Protein AF-A0A2E0DST6-F1 (afdb_monomer)

Sequence (84 aa):
MCTIHDCATGETTERELTEEEYAQRDANIALAEEQAAVMAQEQADAAAGRQKLFDLGLSEAEVNALVGPPPPEGAPDVEAPDPA

Mean predicted aligned error: 10.43 Å

Secondary structure (DSSP, 8-state):
-EEEE-TTT--EEEEPPPHHHHHHHHHHHHHHHHHHHHHHHHHHHHHHHHHHHHHTT--HHHHHHHH-SPPPTT--S-------

Foldseek 3Di:
DDWDQDPVVRDIDDDDDDPVRVVVVVVVVVVVVVVVVVVVVVLVVLVVVLVVVVVVVDDPVRSCVVPNHRDPDPPPPPPDPDPD

Structure (mmCIF, N/CA/C/O backbone):
data_AF-A0A2E0DST6-F1
#
_entry.id   AF-A0A2E0DST6-F1
#
loop_
_atom_site.group_PDB
_atom_site.id
_atom_site.type_symbol
_atom_site.label_atom_id
_atom_site.label_alt_id
_atom_site.label_comp_id
_atom_site.label_asym_id
_atom_site.label_entity_id
_atom_site.label_seq_id
_atom_site.pdbx_PDB_ins_code
_atom_site.Cartn_x
_atom_site.Cartn_y
_atom_site.Cartn_z
_atom_site.occupancy
_atom_site.B_iso_or_equiv
_atom_site.auth_seq_id
_atom_site.auth_comp_id
_atom_site.auth_asym_id
_atom_site.auth_atom_id
_atom_site.pdbx_PDB_model_num
ATOM 1 N N . MET A 1 1 ? -18.318 -4.534 18.276 1.00 79.19 1 MET A N 1
ATOM 2 C CA . MET A 1 1 ? -17.865 -5.515 19.284 1.00 79.19 1 MET A CA 1
ATOM 3 C C . MET A 1 1 ? -16.346 -5.498 19.309 1.00 79.19 1 MET A C 1
ATOM 5 O O . MET A 1 1 ? -15.757 -5.578 18.234 1.00 79.19 1 MET A O 1
ATOM 9 N N . CYS A 1 2 ? -15.729 -5.343 20.477 1.00 82.88 2 CYS A N 1
ATOM 10 C CA . CYS A 1 2 ? -14.304 -5.594 20.676 1.00 82.88 2 CYS A CA 1
ATOM 11 C C . CYS A 1 2 ? -14.119 -6.702 21.710 1.00 82.88 2 CYS A C 1
ATOM 13 O O . CYS A 1 2 ? -14.995 -6.948 22.545 1.00 82.88 2 CYS A O 1
ATOM 15 N N . THR A 1 3 ? -12.977 -7.366 21.617 1.00 91.31 3 THR A N 1
ATOM 16 C CA . THR A 1 3 ? -12.602 -8.476 22.480 1.00 91.31 3 THR A CA 1
ATOM 17 C C . THR A 1 3 ? -11.401 -8.024 23.291 1.00 91.31 3 THR A C 1
ATOM 19 O O . THR A 1 3 ? -10.363 -7.689 22.726 1.00 91.31 3 THR A O 1
ATOM 22 N N . ILE A 1 4 ? -11.556 -7.976 24.609 1.00 88.56 4 ILE A N 1
ATOM 23 C CA . ILE A 1 4 ? -10.513 -7.565 25.544 1.00 88.56 4 ILE A CA 1
ATOM 24 C C . ILE A 1 4 ? -10.008 -8.828 26.223 1.00 88.56 4 ILE A C 1
ATOM 26 O O . ILE A 1 4 ? -10.771 -9.513 26.910 1.00 88.56 4 ILE A O 1
ATOM 30 N N . HIS A 1 5 ? -8.730 -9.134 26.022 1.00 92.56 5 HIS A N 1
ATOM 31 C CA . HIS A 1 5 ? -8.074 -10.252 26.682 1.00 92.56 5 HIS A CA 1
ATOM 32 C C . HIS A 1 5 ? -7.239 -9.740 27.856 1.00 92.56 5 HIS A C 1
ATOM 34 O O . HIS A 1 5 ? -6.287 -8.983 27.671 1.00 92.56 5 HIS A O 1
ATOM 40 N N . ASP A 1 6 ? -7.599 -10.154 29.068 1.00 89.69 6 ASP A N 1
ATOM 41 C CA . ASP A 1 6 ? -6.808 -9.888 30.263 1.00 89.69 6 ASP A CA 1
ATOM 42 C C . ASP A 1 6 ? -5.688 -10.934 30.372 1.00 89.69 6 ASP A C 1
ATOM 44 O O . ASP A 1 6 ? -5.927 -12.113 30.643 1.00 89.69 6 ASP A O 1
ATOM 48 N N . CYS A 1 7 ? -4.446 -10.505 30.148 1.00 91.56 7 CYS A N 1
ATOM 49 C CA . CYS A 1 7 ? -3.272 -11.378 30.194 1.00 91.56 7 CYS A CA 1
ATOM 50 C C . CYS A 1 7 ? -2.932 -11.887 31.607 1.00 91.56 7 CYS A C 1
ATOM 52 O O . CYS A 1 7 ? -2.166 -12.842 31.736 1.00 91.56 7 CYS A O 1
ATOM 54 N N . ALA A 1 8 ? -3.447 -11.255 32.666 1.00 89.75 8 ALA A N 1
ATOM 55 C CA . ALA A 1 8 ? -3.187 -11.646 34.049 1.00 89.75 8 ALA A CA 1
ATOM 56 C C . ALA A 1 8 ? -4.188 -12.696 34.548 1.00 89.75 8 ALA A C 1
ATOM 58 O O . ALA A 1 8 ? -3.799 -13.608 35.280 1.00 89.75 8 ALA A O 1
ATOM 59 N N . THR A 1 9 ? -5.459 -12.591 34.155 1.00 90.62 9 THR A N 1
ATOM 60 C CA . THR A 1 9 ? -6.508 -13.550 34.550 1.00 90.62 9 THR A CA 1
ATOM 61 C C . THR A 1 9 ? -6.763 -14.628 33.499 1.00 90.62 9 THR A C 1
ATOM 63 O O . THR A 1 9 ? -7.324 -15.676 33.816 1.00 90.62 9 THR A O 1
ATOM 66 N N . GLY A 1 10 ? -6.329 -14.405 32.256 1.00 91.94 10 GLY A N 1
ATOM 67 C CA . GLY A 1 10 ? -6.616 -15.279 31.122 1.00 91.94 10 GLY A CA 1
ATOM 68 C C . GLY A 1 10 ? -8.052 -15.148 30.607 1.00 91.94 10 GLY A C 1
ATOM 69 O O . GLY A 1 10 ? -8.448 -15.884 29.704 1.00 91.94 10 GLY A O 1
ATOM 70 N N . GLU A 1 11 ? -8.845 -14.233 31.164 1.00 91.62 11 GLU A N 1
ATOM 71 C CA . GLU A 1 11 ? -10.230 -14.039 30.763 1.00 91.62 11 GLU A CA 1
ATOM 72 C C . GLU A 1 11 ? -10.312 -13.219 29.475 1.00 91.62 11 GLU A C 1
ATOM 74 O O . GLU A 1 11 ? -9.490 -12.344 29.188 1.00 91.62 11 GLU A O 1
ATOM 79 N N . THR A 1 12 ? -11.324 -13.532 28.674 1.00 92.56 12 THR A N 1
ATOM 80 C CA . THR A 1 12 ? -11.669 -12.778 27.474 1.00 92.56 12 THR A CA 1
ATOM 81 C C . THR A 1 12 ? -13.066 -12.223 27.660 1.00 92.56 12 THR A C 1
ATOM 83 O O . THR A 1 1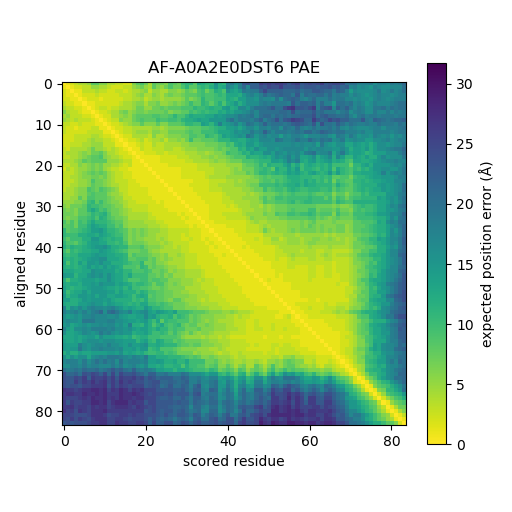2 ? -14.004 -12.970 27.936 1.00 92.56 12 THR A O 1
ATOM 86 N N . THR A 1 13 ? -13.203 -10.910 27.521 1.00 90.81 13 THR A N 1
ATOM 87 C CA . THR A 1 13 ? -14.488 -10.222 27.626 1.00 90.81 13 THR A CA 1
ATOM 88 C C . THR A 1 13 ?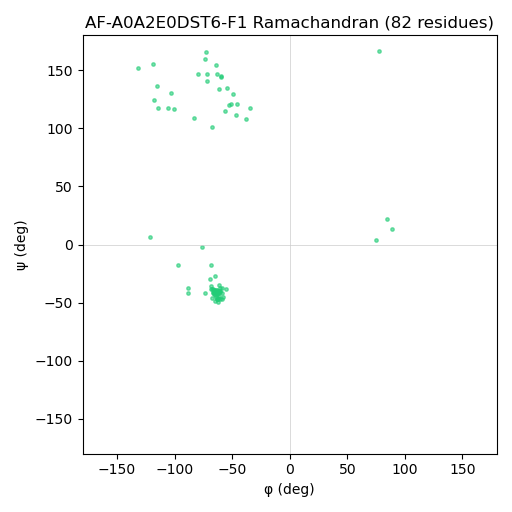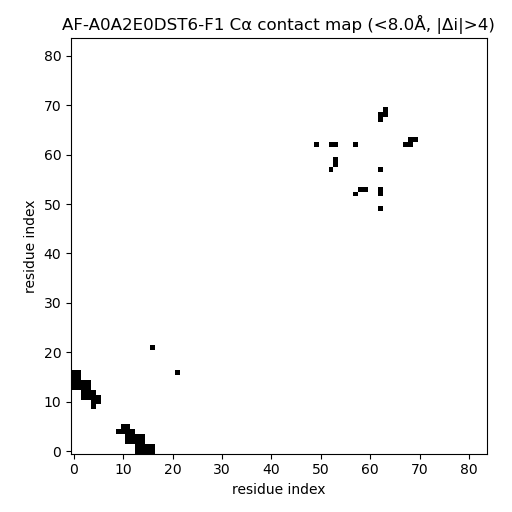 -14.839 -9.597 26.290 1.00 90.81 13 THR A C 1
ATOM 90 O O . THR A 1 13 ? -13.988 -9.016 25.617 1.00 90.81 13 THR A O 1
ATOM 93 N N . GLU A 1 14 ? -16.098 -9.735 25.891 1.00 90.12 14 GLU A N 1
ATOM 94 C CA . GLU A 1 14 ? -16.622 -9.043 24.722 1.00 90.12 14 GLU A CA 1
ATOM 95 C C . GLU A 1 14 ? -17.467 -7.862 25.183 1.00 90.12 14 GLU A C 1
ATOM 97 O O . GLU A 1 14 ? -18.353 -8.001 26.031 1.00 90.12 14 GLU A O 1
ATOM 102 N N . ARG A 1 15 ? -17.194 -6.691 24.611 1.00 90.12 15 ARG A N 1
ATOM 103 C CA . ARG A 1 15 ? -17.954 -5.469 24.868 1.00 90.12 15 ARG A CA 1
ATOM 104 C C . ARG A 1 15 ? -18.311 -4.803 23.551 1.00 90.12 15 ARG A C 1
ATOM 106 O O . ARG A 1 15 ? -17.597 -4.901 22.549 1.00 90.12 15 ARG A O 1
ATOM 113 N N . GLU A 1 16 ? -19.418 -4.079 23.551 1.00 90.88 16 GLU A N 1
ATOM 114 C CA . GLU A 1 16 ? -19.668 -3.099 22.505 1.00 90.88 16 GLU A CA 1
ATOM 115 C C . GLU A 1 16 ? -18.598 -1.997 22.543 1.00 90.88 16 GLU A C 1
ATOM 117 O O . GLU A 1 16 ? -18.045 -1.668 23.598 1.00 90.88 16 GLU A O 1
ATOM 122 N N . LEU A 1 17 ? -18.266 -1.479 21.361 1.00 89.12 17 LEU A N 1
ATOM 123 C CA . LEU A 1 17 ? -17.395 -0.313 21.259 1.00 89.12 17 LEU A CA 1
ATOM 124 C C . LEU A 1 17 ? -18.185 0.912 21.734 1.00 89.12 17 LEU A C 1
ATOM 126 O O . LEU A 1 17 ? -19.402 0.971 21.538 1.00 89.12 17 LEU A O 1
ATOM 130 N N . THR A 1 18 ? -17.509 1.874 22.351 1.00 91.06 18 THR A N 1
ATOM 131 C CA . THR A 1 18 ? -18.117 3.179 22.632 1.00 91.06 18 THR A CA 1
ATOM 132 C C . THR A 1 18 ? -18.250 3.990 21.343 1.00 91.06 18 THR A C 1
ATOM 134 O O . THR A 1 18 ? -17.651 3.658 20.317 1.00 91.06 18 THR A O 1
ATOM 137 N N . GLU A 1 19 ? -19.042 5.063 21.373 1.00 91.94 19 GLU A N 1
ATOM 138 C CA . GLU A 1 19 ? -19.232 5.938 20.208 1.00 91.94 19 GLU A CA 1
ATOM 139 C C . GLU A 1 19 ? -17.904 6.542 19.722 1.00 91.94 19 GLU A C 1
ATOM 141 O O . GLU A 1 19 ? -17.661 6.615 18.519 1.00 91.94 19 GLU A O 1
ATOM 146 N N . GLU A 1 20 ? -17.004 6.902 20.641 1.00 89.81 20 GLU A N 1
ATOM 147 C CA . GLU A 1 20 ? -15.674 7.420 20.313 1.00 89.81 20 GLU A CA 1
ATOM 148 C C . GLU A 1 20 ? -14.790 6.355 19.653 1.00 89.81 20 GLU A C 1
ATOM 150 O O . GLU A 1 20 ? -14.079 6.644 18.690 1.00 89.81 20 GLU A O 1
ATOM 155 N N . GLU A 1 21 ? -14.848 5.112 20.137 1.00 89.81 21 GLU A N 1
ATOM 156 C CA . GLU A 1 21 ? -14.090 4.000 19.560 1.00 89.81 21 GLU A CA 1
ATOM 157 C C . GLU A 1 21 ? -14.611 3.631 18.160 1.00 89.81 21 GLU A C 1
ATOM 159 O O . GLU A 1 21 ? -13.817 3.313 17.272 1.00 89.81 21 GLU A O 1
ATOM 164 N N . TYR A 1 22 ? -15.928 3.716 17.928 1.00 92.38 22 TYR A N 1
ATOM 165 C CA . TYR A 1 22 ? -16.500 3.592 16.585 1.00 92.38 22 TYR A CA 1
ATOM 166 C C . TYR A 1 22 ? -16.020 4.717 15.665 1.00 92.38 22 TYR A C 1
ATOM 168 O O . TYR A 1 22 ? -15.545 4.434 14.568 1.00 92.38 22 TYR A O 1
ATOM 176 N N . ALA A 1 23 ? -16.052 5.971 16.121 1.00 91.12 23 ALA A N 1
ATOM 177 C CA . ALA A 1 23 ? -15.589 7.105 15.324 1.00 91.12 23 ALA A CA 1
ATOM 178 C C . ALA A 1 23 ? -14.103 6.981 14.938 1.00 91.12 23 ALA A C 1
ATOM 180 O O . ALA A 1 23 ? -13.734 7.248 13.794 1.00 91.12 23 ALA A O 1
ATOM 181 N N . GLN A 1 24 ? -13.250 6.531 15.865 1.00 89.44 24 GLN A N 1
ATOM 182 C CA . GLN A 1 24 ? -11.835 6.296 15.577 1.00 89.44 24 GLN A CA 1
ATOM 183 C C . GLN A 1 24 ? -11.637 5.139 14.593 1.00 89.44 24 GLN A C 1
ATOM 185 O O . GLN A 1 24 ? -10.810 5.235 13.685 1.00 89.44 24 GLN A O 1
ATOM 190 N N . ARG A 1 25 ? -12.392 4.046 14.753 1.00 88.00 25 ARG A N 1
ATOM 191 C CA . ARG A 1 25 ? -12.358 2.916 13.821 1.00 88.00 25 ARG A CA 1
ATOM 192 C C . ARG A 1 25 ? -12.729 3.365 12.411 1.00 88.00 25 ARG A C 1
ATOM 194 O O . ARG A 1 25 ? -12.015 3.029 11.472 1.00 88.00 25 ARG A O 1
ATOM 201 N N . ASP A 1 26 ? -13.800 4.132 12.272 1.00 91.19 26 ASP A N 1
ATOM 202 C CA . ASP A 1 26 ? -14.276 4.601 10.973 1.00 91.19 26 ASP A CA 1
ATOM 203 C C . ASP A 1 26 ? -13.273 5.569 10.327 1.00 91.19 26 ASP A C 1
ATOM 205 O O . ASP A 1 26 ? -12.987 5.457 9.134 1.00 91.19 26 ASP A O 1
ATOM 209 N N . ALA A 1 27 ? -12.654 6.456 11.115 1.00 90.81 27 ALA A N 1
ATOM 210 C CA . ALA A 1 27 ? -11.582 7.332 10.641 1.00 90.81 27 ALA A CA 1
ATOM 211 C C . ALA A 1 27 ? -10.351 6.543 10.159 1.00 90.81 27 ALA A C 1
ATOM 213 O O . ALA A 1 27 ? -9.783 6.856 9.113 1.00 90.81 27 ALA A O 1
ATOM 214 N N . ASN A 1 28 ? -9.963 5.495 10.891 1.00 88.62 28 ASN A N 1
ATOM 215 C CA . ASN A 1 28 ? -8.850 4.628 10.504 1.00 88.62 28 ASN A CA 1
ATOM 216 C C . ASN A 1 28 ? -9.158 3.847 9.221 1.00 88.62 28 ASN A C 1
ATOM 218 O O . ASN A 1 28 ? -8.275 3.702 8.380 1.00 88.62 28 ASN A O 1
ATOM 222 N N . ILE A 1 29 ? -10.396 3.370 9.050 1.00 90.19 29 ILE A N 1
ATOM 223 C CA . ILE A 1 29 ? -10.829 2.688 7.823 1.00 90.19 29 ILE A CA 1
ATOM 224 C C . ILE A 1 29 ? -10.742 3.643 6.632 1.00 90.19 29 ILE A C 1
ATOM 226 O O . ILE A 1 29 ? -10.121 3.300 5.631 1.00 90.19 29 ILE A O 1
ATOM 230 N N . ALA A 1 30 ? -11.288 4.855 6.757 1.00 87.94 30 ALA A N 1
ATOM 231 C CA . ALA A 1 30 ? -11.243 5.847 5.683 1.00 87.94 30 ALA A CA 1
ATOM 232 C C . ALA A 1 30 ? -9.799 6.200 5.281 1.00 87.94 30 ALA A C 1
ATOM 234 O O . ALA A 1 30 ? -9.479 6.285 4.097 1.00 87.94 30 ALA A O 1
ATOM 235 N N . LEU A 1 31 ? -8.908 6.346 6.266 1.00 87.75 31 LEU A N 1
ATOM 236 C CA . LEU A 1 31 ? -7.491 6.602 6.025 1.00 87.75 31 LEU A CA 1
ATOM 237 C C . LEU A 1 31 ? -6.794 5.415 5.336 1.00 87.75 31 LEU A C 1
ATOM 239 O O . LEU A 1 31 ? -5.972 5.618 4.443 1.00 87.75 31 LEU A O 1
ATOM 243 N N . ALA A 1 32 ? -7.114 4.183 5.737 1.00 82.31 32 ALA A N 1
ATOM 244 C CA . ALA A 1 32 ? -6.551 2.982 5.128 1.00 82.31 32 ALA A CA 1
ATOM 245 C C . ALA A 1 32 ? -7.003 2.818 3.669 1.00 82.31 32 ALA A C 1
ATOM 247 O O . ALA A 1 32 ? -6.195 2.456 2.817 1.00 82.31 32 ALA A O 1
ATOM 248 N N . GLU A 1 33 ? -8.264 3.127 3.361 1.00 83.56 33 GLU A N 1
ATOM 249 C CA . GLU A 1 33 ? -8.787 3.103 1.991 1.00 83.56 33 GLU A CA 1
ATOM 250 C C . GLU A 1 33 ? -8.093 4.135 1.090 1.00 83.56 33 GLU A C 1
ATOM 252 O O . GLU A 1 33 ? -7.725 3.816 -0.044 1.00 83.56 33 GLU A O 1
ATOM 257 N N . GLU A 1 34 ? -7.853 5.351 1.594 1.00 81.88 34 GLU A N 1
ATOM 258 C CA . GLU A 1 34 ? -7.110 6.385 0.864 1.00 81.88 34 GLU A CA 1
ATOM 259 C C . GLU A 1 34 ? -5.667 5.943 0.583 1.00 81.88 34 GLU A C 1
ATOM 261 O O . GLU A 1 34 ? -5.195 6.023 -0.554 1.00 81.88 34 GLU A O 1
ATOM 266 N N . GLN A 1 35 ? -4.977 5.411 1.595 1.00 83.25 35 GLN A N 1
ATOM 267 C CA . GLN A 1 35 ? -3.598 4.944 1.443 1.00 83.25 35 GLN A CA 1
ATOM 268 C C . GLN A 1 35 ? -3.493 3.735 0.512 1.00 83.25 35 GLN A C 1
ATOM 270 O O . GLN A 1 35 ? -2.573 3.680 -0.300 1.00 83.25 35 GLN A O 1
ATOM 275 N N . ALA A 1 36 ? -4.443 2.799 0.564 1.00 79.69 36 ALA A N 1
ATOM 276 C CA . ALA A 1 36 ? -4.453 1.635 -0.317 1.00 79.69 36 ALA A CA 1
ATOM 277 C C . ALA A 1 36 ? -4.530 2.035 -1.799 1.00 79.69 36 ALA A C 1
ATOM 279 O O . ALA A 1 36 ? -3.831 1.458 -2.633 1.00 79.69 36 ALA A O 1
ATOM 280 N N . ALA A 1 37 ? -5.330 3.052 -2.136 1.00 79.12 37 ALA A N 1
ATOM 281 C CA . ALA A 1 37 ? -5.420 3.555 -3.505 1.00 79.12 37 ALA A CA 1
ATOM 282 C C . ALA A 1 37 ? -4.105 4.201 -3.975 1.00 79.12 37 ALA A C 1
ATOM 284 O O . ALA A 1 37 ? -3.661 3.942 -5.096 1.00 79.12 37 ALA A O 1
ATOM 285 N N . VAL A 1 38 ? -3.464 5.000 -3.115 1.00 83.81 38 VAL A N 1
ATOM 286 C CA . VAL A 1 38 ? -2.172 5.636 -3.417 1.00 83.81 38 VAL A CA 1
ATOM 287 C C . VAL A 1 38 ? -1.081 4.582 -3.591 1.00 83.81 38 VAL A C 1
ATOM 289 O O . VAL A 1 38 ? -0.397 4.585 -4.610 1.00 83.81 38 VAL A O 1
ATOM 292 N N . MET A 1 39 ? -0.972 3.625 -2.669 1.00 80.94 39 MET A N 1
ATOM 293 C CA . MET A 1 39 ? 0.028 2.557 -2.749 1.00 80.94 39 MET A CA 1
ATOM 294 C C . MET A 1 39 ? -0.165 1.684 -3.993 1.00 80.94 39 MET A C 1
ATOM 296 O O . MET A 1 39 ? 0.809 1.352 -4.669 1.00 80.94 39 MET A O 1
ATOM 300 N N . ALA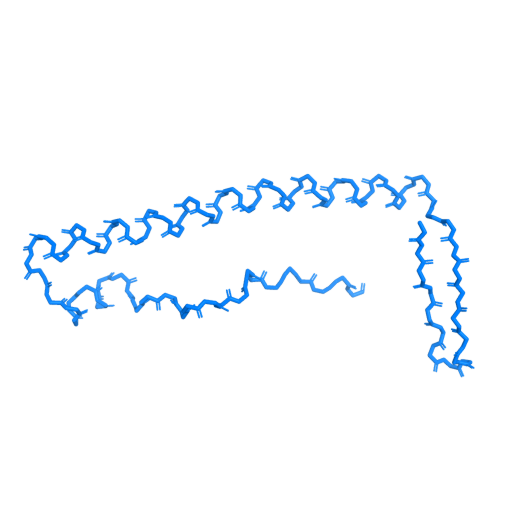 A 1 40 ? -1.409 1.342 -4.344 1.00 80.38 40 ALA A N 1
ATOM 301 C CA . ALA A 1 40 ? -1.696 0.587 -5.561 1.00 80.38 40 ALA A CA 1
ATOM 302 C C . ALA A 1 40 ? -1.272 1.355 -6.823 1.00 80.38 40 ALA A C 1
ATOM 304 O O . ALA A 1 40 ? -0.715 0.764 -7.752 1.00 80.38 40 ALA A O 1
ATOM 305 N N . GLN A 1 41 ? -1.495 2.672 -6.851 1.00 81.88 41 GLN A N 1
ATOM 306 C CA . GLN A 1 41 ? -1.048 3.518 -7.952 1.00 81.88 41 GLN A CA 1
ATOM 307 C C . GLN A 1 41 ? 0.482 3.610 -8.012 1.00 81.88 41 GLN A C 1
ATOM 309 O O . GLN A 1 41 ? 1.054 3.424 -9.083 1.00 81.88 41 GLN A O 1
ATOM 314 N N . GLU A 1 42 ? 1.157 3.832 -6.885 1.00 85.31 42 GLU A N 1
ATOM 315 C CA . GLU A 1 42 ? 2.620 3.917 -6.823 1.00 85.31 42 GLU A CA 1
ATOM 316 C C . GLU A 1 42 ? 3.292 2.612 -7.269 1.00 85.31 42 GLU A C 1
ATOM 318 O O . GLU A 1 42 ? 4.274 2.643 -8.012 1.00 85.31 42 GLU A O 1
ATOM 323 N N . GLN A 1 43 ? 2.739 1.456 -6.888 1.00 83.19 43 GLN A N 1
ATOM 324 C CA . GLN A 1 43 ? 3.223 0.155 -7.354 1.00 83.19 43 GLN A CA 1
ATOM 325 C C . GLN A 1 43 ? 3.025 -0.019 -8.865 1.00 83.19 43 GLN A C 1
ATOM 327 O O . GLN A 1 43 ? 3.942 -0.468 -9.562 1.00 83.19 43 GLN A O 1
ATOM 332 N N . ALA A 1 44 ? 1.857 0.366 -9.389 1.00 84.69 44 ALA A N 1
ATOM 333 C CA . ALA A 1 44 ? 1.580 0.316 -10.821 1.00 84.69 44 ALA A CA 1
ATOM 334 C C . ALA A 1 44 ? 2.516 1.245 -11.615 1.00 84.69 44 ALA A C 1
ATOM 336 O O . ALA A 1 44 ? 3.066 0.838 -12.642 1.00 84.69 44 ALA A O 1
ATOM 337 N N . ASP A 1 45 ? 2.756 2.459 -11.118 1.00 87.44 45 ASP A N 1
ATOM 338 C CA . ASP A 1 45 ? 3.646 3.441 -11.736 1.00 87.44 45 ASP A CA 1
ATOM 339 C C . ASP A 1 45 ? 5.116 3.001 -11.667 1.00 87.44 45 ASP A C 1
ATOM 341 O O . ASP A 1 45 ? 5.847 3.146 -12.652 1.00 87.44 45 ASP A O 1
ATOM 345 N N . ALA A 1 46 ? 5.551 2.389 -10.562 1.00 87.44 46 ALA A N 1
ATOM 346 C CA . ALA A 1 46 ? 6.890 1.818 -10.431 1.00 87.44 46 ALA A CA 1
ATOM 347 C C . ALA A 1 46 ? 7.114 0.661 -11.418 1.00 87.44 46 ALA A C 1
ATOM 349 O O . ALA A 1 46 ? 8.138 0.619 -12.109 1.00 87.44 46 ALA A O 1
ATOM 350 N N . ALA A 1 47 ? 6.143 -0.250 -11.543 1.00 88.31 47 ALA A N 1
ATOM 351 C CA . ALA A 1 47 ? 6.199 -1.346 -12.506 1.00 88.31 47 ALA A CA 1
ATOM 352 C C . ALA A 1 47 ? 6.212 -0.825 -13.954 1.00 88.31 47 ALA A C 1
ATOM 354 O O . ALA A 1 47 ? 7.064 -1.220 -14.755 1.00 88.31 47 ALA A O 1
ATOM 355 N N . ALA A 1 48 ? 5.327 0.122 -14.283 1.00 90.88 48 ALA A N 1
ATOM 356 C CA . ALA A 1 48 ? 5.261 0.734 -15.606 1.00 90.88 48 ALA A CA 1
ATOM 357 C C . ALA A 1 48 ? 6.531 1.533 -15.947 1.00 90.88 48 ALA A C 1
ATOM 359 O O . ALA A 1 48 ? 7.004 1.498 -17.085 1.00 90.88 48 ALA A O 1
ATOM 360 N N . GLY A 1 49 ? 7.108 2.245 -14.977 1.00 91.75 49 GLY A N 1
ATOM 361 C CA . GLY A 1 49 ? 8.364 2.975 -15.127 1.00 91.75 49 GLY A CA 1
ATOM 362 C C . GLY A 1 49 ? 9.530 2.043 -15.439 1.00 91.75 49 GLY A C 1
ATOM 363 O O . GLY A 1 49 ? 10.275 2.285 -16.388 1.00 91.75 49 GLY A O 1
ATOM 364 N N . ARG A 1 50 ? 9.641 0.928 -14.709 1.00 92.88 50 ARG A N 1
ATOM 365 C CA . ARG A 1 50 ? 10.645 -0.113 -14.975 1.00 92.88 50 ARG A CA 1
ATOM 366 C C . ARG A 1 50 ? 10.475 -0.737 -16.355 1.00 92.88 50 ARG A C 1
ATOM 368 O O . ARG A 1 50 ? 11.463 -0.859 -17.073 1.00 92.88 50 ARG A O 1
ATOM 375 N N . GLN A 1 51 ? 9.243 -1.054 -16.756 1.00 92.62 51 GLN A N 1
ATOM 376 C CA . GLN A 1 51 ? 8.966 -1.578 -18.095 1.00 92.62 51 GLN A CA 1
ATOM 377 C C . GLN A 1 51 ? 9.435 -0.614 -19.190 1.00 92.62 51 GLN A C 1
ATOM 379 O O . GLN A 1 51 ? 10.130 -1.031 -20.108 1.00 92.62 51 GLN A O 1
ATOM 384 N N . LYS A 1 52 ? 9.160 0.689 -19.050 1.00 94.75 52 LYS A N 1
ATOM 385 C CA . LYS A 1 52 ? 9.651 1.702 -19.999 1.00 94.75 52 LYS A CA 1
ATOM 386 C C . LYS A 1 52 ? 11.178 1.743 -20.074 1.00 94.75 52 LYS A C 1
ATOM 388 O O . LYS A 1 52 ? 11.720 1.956 -21.152 1.00 94.75 52 LYS A O 1
ATOM 393 N N . LEU A 1 53 ? 11.883 1.553 -18.957 1.00 93.81 53 LEU A N 1
ATOM 394 C CA . LEU A 1 53 ? 13.349 1.499 -18.960 1.00 93.81 53 LEU A CA 1
ATOM 395 C C . LEU A 1 53 ? 13.868 0.254 -19.695 1.00 93.81 53 LEU A C 1
ATOM 397 O O . LEU A 1 53 ? 14.831 0.358 -20.454 1.00 93.81 53 LEU A O 1
ATOM 401 N N . PHE A 1 54 ? 13.201 -0.891 -19.540 1.00 94.56 54 PHE A N 1
ATOM 402 C CA . PHE A 1 54 ? 13.495 -2.083 -20.339 1.00 94.56 54 PHE A CA 1
ATOM 403 C C . PHE A 1 54 ? 13.218 -1.864 -21.829 1.00 94.56 54 PHE A C 1
ATOM 405 O O . PHE A 1 54 ? 14.038 -2.244 -22.663 1.00 94.56 54 PHE A O 1
ATOM 412 N N . ASP A 1 55 ? 12.120 -1.189 -22.173 1.00 95.25 55 ASP A N 1
ATOM 413 C CA . ASP A 1 55 ? 11.768 -0.867 -23.562 1.00 95.25 55 ASP A CA 1
ATOM 414 C C . A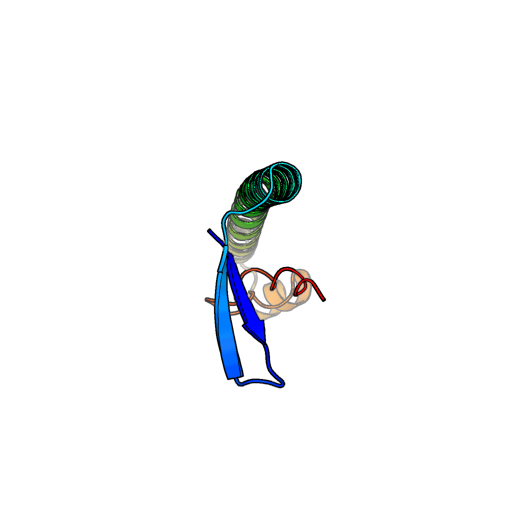SP A 1 55 ? 12.785 0.095 -24.213 1.00 95.25 55 ASP A C 1
ATOM 416 O O . ASP A 1 55 ? 12.993 0.064 -25.426 1.00 95.25 55 ASP A O 1
ATOM 420 N N . LEU A 1 56 ? 13.465 0.924 -23.410 1.00 95.19 56 LEU A N 1
ATOM 421 C CA . LEU A 1 56 ? 14.596 1.760 -23.837 1.00 95.19 56 LEU A CA 1
ATOM 422 C C . LEU A 1 56 ? 15.909 0.973 -24.006 1.00 95.19 56 LEU A C 1
ATOM 424 O O . LEU A 1 56 ? 16.915 1.545 -24.428 1.00 95.19 56 LEU A O 1
ATOM 428 N N . GLY A 1 57 ? 15.903 -0.328 -23.711 1.00 95.81 57 GLY A N 1
ATOM 429 C CA . GLY A 1 57 ? 17.032 -1.233 -23.902 1.00 95.81 57 GLY A CA 1
ATOM 430 C C . GLY A 1 57 ? 17.995 -1.312 -22.721 1.00 95.81 57 GLY A C 1
ATOM 431 O O . GLY A 1 57 ? 19.089 -1.851 -22.890 1.00 95.81 57 GLY A O 1
ATOM 432 N N . LEU A 1 58 ? 17.626 -0.792 -21.544 1.00 96.44 58 LEU A N 1
ATOM 433 C CA . LEU A 1 58 ? 18.444 -0.954 -20.343 1.00 96.44 58 LEU A CA 1
ATOM 434 C C . LEU A 1 58 ? 18.359 -2.396 -19.843 1.00 96.44 58 LEU A C 1
ATOM 436 O O . LEU A 1 58 ? 17.296 -3.017 -19.833 1.00 96.44 58 LEU A O 1
ATOM 440 N N . SER A 1 59 ? 19.488 -2.917 -19.378 1.00 94.75 59 SER A N 1
ATOM 441 C CA . SER A 1 59 ? 19.531 -4.200 -18.688 1.00 94.75 59 SER A CA 1
ATOM 442 C C . SER A 1 59 ? 18.945 -4.097 -17.278 1.00 94.75 59 SER A C 1
ATOM 444 O O . SER A 1 59 ? 18.900 -3.031 -16.665 1.00 94.75 59 SER A O 1
ATOM 446 N N . GLU A 1 60 ? 18.550 -5.235 -16.712 1.00 91.38 60 GLU A N 1
ATOM 447 C CA . GLU A 1 60 ? 18.047 -5.316 -15.336 1.00 91.38 60 GLU A CA 1
ATOM 448 C C . GLU A 1 60 ? 19.033 -4.751 -14.309 1.00 91.38 60 GLU A C 1
ATOM 450 O O . GLU A 1 60 ? 18.623 -4.050 -13.387 1.00 91.38 60 GLU A O 1
ATOM 455 N N . ALA A 1 61 ? 20.336 -4.973 -14.500 1.00 94.06 61 ALA A N 1
ATOM 456 C CA . ALA A 1 61 ? 21.365 -4.418 -13.626 1.00 94.06 61 ALA A CA 1
ATOM 457 C C . ALA A 1 61 ? 21.394 -2.880 -13.662 1.00 94.06 61 ALA A C 1
ATOM 459 O O . ALA A 1 61 ? 21.550 -2.246 -12.620 1.00 94.06 61 ALA A O 1
ATOM 460 N N . GLU A 1 62 ? 21.205 -2.276 -14.837 1.00 92.44 62 GLU A N 1
ATOM 461 C CA . GLU A 1 62 ? 2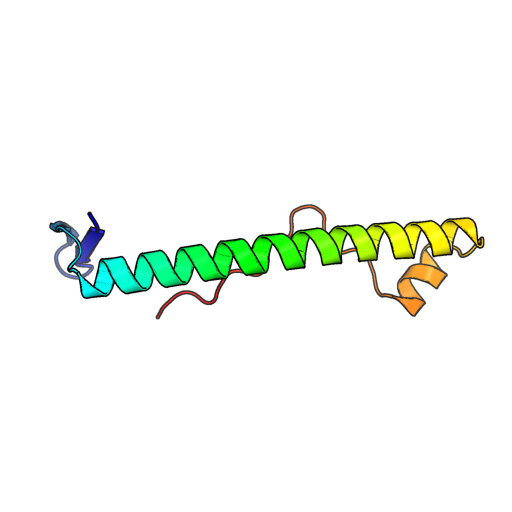1.180 -0.819 -15.007 1.00 92.44 62 GLU A CA 1
ATOM 462 C C . GLU A 1 62 ? 19.892 -0.208 -14.453 1.00 92.44 62 GLU A C 1
ATOM 464 O O . GLU A 1 62 ? 19.941 0.803 -13.756 1.00 92.44 62 GLU A O 1
ATOM 469 N N . VAL A 1 63 ? 18.743 -0.851 -14.683 1.00 93.50 63 VAL A N 1
ATOM 470 C CA . VAL A 1 63 ? 17.469 -0.435 -14.081 1.00 93.50 63 VAL A CA 1
ATOM 471 C C . VAL A 1 63 ? 17.556 -0.507 -12.555 1.00 93.50 63 VAL A C 1
ATOM 473 O O . VAL A 1 63 ? 17.234 0.466 -11.876 1.00 93.50 63 VAL A O 1
ATOM 476 N N . ASN A 1 64 ? 18.069 -1.609 -12.001 1.00 93.25 64 ASN A N 1
ATOM 477 C CA . ASN A 1 64 ? 18.254 -1.770 -10.557 1.00 93.25 64 ASN A CA 1
ATOM 478 C C . ASN A 1 64 ? 19.221 -0.728 -9.974 1.00 93.25 64 ASN A C 1
ATOM 480 O O . ASN A 1 64 ? 19.014 -0.269 -8.854 1.00 93.25 64 ASN A O 1
ATOM 484 N N . ALA A 1 65 ? 20.257 -0.333 -10.718 1.00 93.31 65 ALA A N 1
ATOM 485 C CA . ALA A 1 65 ? 21.185 0.712 -10.290 1.00 93.31 65 ALA A CA 1
ATOM 486 C C . ALA A 1 65 ? 20.543 2.111 -10.265 1.00 93.31 65 ALA A C 1
ATOM 488 O O . ALA A 1 65 ? 20.948 2.946 -9.458 1.00 93.31 65 ALA A O 1
ATOM 489 N N . LEU A 1 66 ? 19.555 2.372 -11.127 1.00 91.00 66 LEU A N 1
ATOM 490 C CA . LEU A 1 66 ? 18.889 3.674 -11.235 1.00 91.00 66 LEU A CA 1
ATOM 491 C C . LEU A 1 66 ? 17.700 3.830 -10.286 1.00 91.00 66 LEU A C 1
ATOM 493 O O . LEU A 1 66 ? 17.520 4.904 -9.717 1.00 91.00 66 LEU A O 1
ATOM 497 N N . VAL A 1 67 ? 16.879 2.788 -10.139 1.00 90.19 67 VAL A N 1
ATOM 498 C CA . VAL A 1 67 ? 15.612 2.860 -9.388 1.00 90.19 67 VAL A CA 1
ATOM 499 C C . VAL A 1 67 ? 15.524 1.871 -8.221 1.00 90.19 67 VAL A C 1
ATOM 501 O O . VAL A 1 67 ? 14.481 1.775 -7.583 1.00 90.19 67 VAL A O 1
ATOM 504 N N . GLY A 1 68 ? 16.607 1.149 -7.916 1.00 87.75 68 GLY A N 1
ATOM 505 C CA . GLY A 1 68 ? 16.624 0.096 -6.895 1.00 87.75 68 GLY A CA 1
ATOM 506 C C . GLY A 1 68 ? 15.988 -1.212 -7.384 1.00 87.75 68 GLY A C 1
ATOM 507 O O . GLY A 1 68 ? 15.350 -1.221 -8.437 1.00 87.75 68 GLY A O 1
ATOM 508 N N . PRO A 1 69 ? 16.176 -2.341 -6.675 1.00 83.69 69 PRO A N 1
ATOM 509 C CA . PRO A 1 69 ? 15.541 -3.616 -7.020 1.00 83.69 69 PRO A CA 1
ATOM 510 C C . PRO A 1 69 ? 14.010 -3.531 -6.885 1.00 8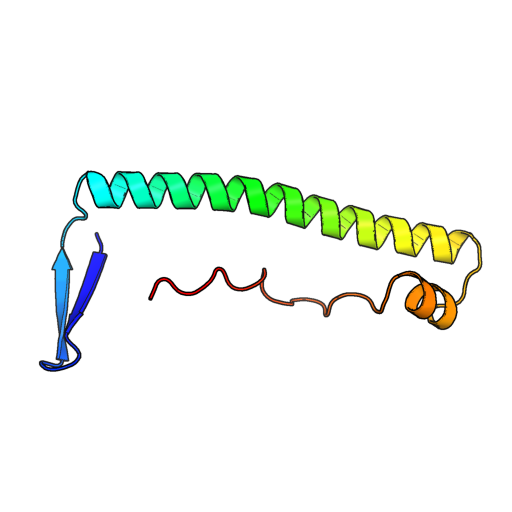3.69 69 PRO A C 1
ATOM 512 O O . PRO A 1 69 ? 13.516 -2.704 -6.116 1.00 83.69 69 PRO A O 1
ATOM 515 N N . PRO A 1 70 ? 13.243 -4.363 -7.616 1.00 77.50 70 PRO A N 1
ATOM 516 C CA . PRO A 1 70 ? 11.801 -4.415 -7.413 1.00 77.50 70 PRO A CA 1
ATOM 517 C C . PRO A 1 70 ? 11.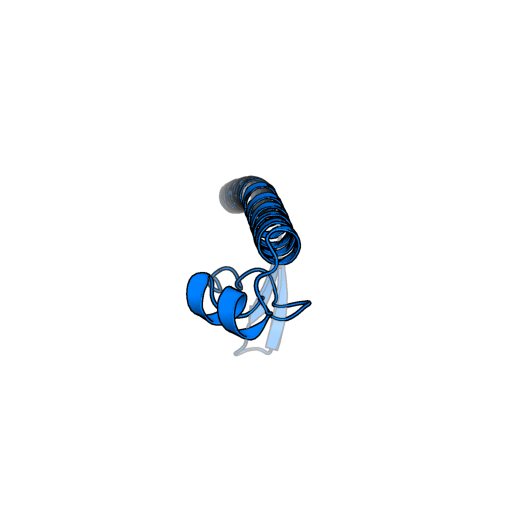491 -4.823 -5.960 1.00 77.50 70 PRO A C 1
ATOM 519 O O . PRO A 1 70 ? 12.233 -5.631 -5.387 1.00 77.50 70 PRO A O 1
ATOM 522 N N . PRO A 1 71 ? 10.423 -4.279 -5.348 1.00 68.00 71 PRO A N 1
ATOM 523 C CA . PRO A 1 71 ? 9.974 -4.751 -4.045 1.00 68.00 71 PRO A CA 1
ATOM 524 C C . PRO A 1 71 ? 9.621 -6.248 -4.135 1.00 68.00 71 PRO A C 1
ATOM 526 O O . PRO A 1 71 ? 9.156 -6.696 -5.188 1.00 68.00 71 PRO A O 1
ATOM 529 N N . PRO A 1 72 ? 9.868 -7.043 -3.078 1.00 62.84 72 PRO A N 1
ATOM 530 C CA . PRO A 1 72 ? 9.568 -8.469 -3.112 1.00 62.84 72 PRO A CA 1
ATOM 531 C C . PRO A 1 72 ? 8.064 -8.688 -3.328 1.00 62.84 72 PRO A C 1
ATOM 533 O O . PRO A 1 72 ? 7.244 -8.033 -2.682 1.00 62.84 72 PRO A O 1
ATOM 536 N N . GLU A 1 73 ? 7.705 -9.596 -4.242 1.00 49.78 73 GLU A N 1
ATOM 537 C CA . GLU A 1 73 ? 6.310 -9.972 -4.503 1.00 49.78 73 GLU A CA 1
ATOM 538 C C . GLU A 1 73 ? 5.656 -10.443 -3.197 1.00 49.78 73 GLU A C 1
ATOM 540 O O . GLU A 1 73 ? 6.066 -11.445 -2.610 1.00 49.78 73 GLU A O 1
ATOM 545 N N . GLY A 1 74 ? 4.655 -9.697 -2.723 1.00 50.75 74 GLY A N 1
ATOM 546 C CA . GLY A 1 74 ? 3.960 -9.997 -1.471 1.00 50.75 74 GLY A CA 1
ATOM 547 C C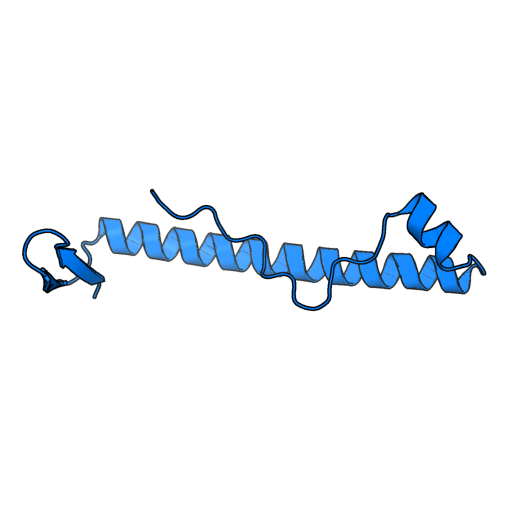 . GLY A 1 74 ? 4.626 -9.454 -0.205 1.00 50.75 74 GLY A C 1
ATOM 548 O O . GLY A 1 74 ? 4.344 -9.975 0.873 1.00 50.75 74 GLY A O 1
ATOM 549 N N . ALA A 1 75 ? 5.480 -8.423 -0.293 1.00 46.72 75 ALA A N 1
ATOM 550 C CA . ALA A 1 75 ? 5.741 -7.586 0.878 1.00 46.72 75 ALA A CA 1
ATOM 551 C C . ALA A 1 75 ? 4.381 -7.147 1.448 1.00 46.72 75 ALA A C 1
ATOM 553 O O . ALA A 1 75 ? 3.604 -6.560 0.689 1.00 46.72 75 ALA A O 1
ATOM 554 N N . PRO A 1 76 ? 4.055 -7.464 2.717 1.00 48.38 76 PRO A N 1
ATOM 555 C CA . PRO A 1 76 ? 2.844 -6.933 3.316 1.00 48.38 76 PRO A CA 1
ATOM 556 C C . PRO A 1 76 ? 2.905 -5.416 3.180 1.00 48.38 76 PRO A C 1
ATOM 558 O O . PRO A 1 76 ? 3.969 -4.826 3.411 1.00 48.38 76 PRO A O 1
ATOM 561 N N . ASP A 1 77 ? 1.786 -4.821 2.756 1.00 54.72 77 ASP A N 1
ATOM 562 C CA . ASP A 1 77 ? 1.514 -3.396 2.919 1.00 54.72 77 ASP A CA 1
ATOM 563 C C . ASP A 1 77 ? 2.137 -2.971 4.240 1.00 54.72 77 ASP A C 1
ATOM 565 O O . ASP A 1 77 ? 1.823 -3.578 5.265 1.00 54.72 77 ASP A O 1
ATOM 569 N N . VAL A 1 78 ? 3.115 -2.063 4.163 1.00 52.34 78 VAL A N 1
ATOM 570 C CA . VAL A 1 78 ? 4.000 -1.669 5.263 1.00 52.34 78 VAL A CA 1
ATOM 571 C C . VAL A 1 78 ? 3.174 -1.648 6.537 1.00 52.34 78 VAL A C 1
ATOM 573 O O . VAL A 1 78 ? 2.266 -0.827 6.646 1.00 52.34 78 VAL A O 1
ATOM 576 N N . GLU A 1 79 ? 3.410 -2.641 7.401 1.00 48.34 79 GLU A N 1
ATOM 577 C CA . GLU A 1 79 ? 2.565 -2.946 8.551 1.00 48.34 79 GLU A CA 1
ATOM 578 C C . GLU A 1 79 ? 2.273 -1.634 9.270 1.00 48.34 79 GLU A C 1
ATOM 580 O O . GLU A 1 79 ? 3.199 -0.970 9.751 1.00 48.34 79 GLU A O 1
ATOM 585 N N . ALA A 1 80 ? 1.008 -1.194 9.218 1.00 49.38 80 ALA A N 1
ATOM 586 C CA . ALA A 1 80 ? 0.583 0.002 9.923 1.00 49.38 80 ALA A CA 1
ATOM 587 C C . ALA A 1 80 ? 1.107 -0.137 11.357 1.00 49.38 80 ALA A C 1
ATOM 589 O O . ALA A 1 80 ? 0.939 -1.218 11.930 1.00 49.38 80 ALA A O 1
ATOM 590 N N . PRO A 1 81 ? 1.801 0.878 11.907 1.00 43.09 81 PRO A N 1
ATOM 591 C CA . PRO A 1 81 ? 2.440 0.741 13.203 1.00 43.09 81 PRO A CA 1
ATOM 592 C C . PRO A 1 81 ? 1.400 0.256 14.207 1.00 43.09 81 PRO A C 1
ATOM 594 O O . PRO A 1 81 ? 0.362 0.897 14.386 1.00 43.09 81 PRO A O 1
ATOM 597 N N . ASP A 1 82 ? 1.689 -0.909 14.783 1.00 40.69 82 ASP A N 1
ATOM 598 C CA . ASP A 1 82 ? 0.886 -1.579 15.796 1.00 40.69 82 ASP A CA 1
ATOM 599 C C . ASP A 1 82 ? 0.462 -0.538 16.849 1.00 40.69 82 ASP A C 1
ATOM 601 O O . ASP A 1 82 ? 1.336 0.158 17.391 1.00 40.69 82 ASP A O 1
ATOM 605 N N . PRO A 1 83 ? -0.846 -0.316 17.087 1.00 46.84 83 PRO A N 1
ATOM 606 C CA . PRO A 1 83 ? -1.276 0.633 18.100 1.00 46.84 83 PRO A CA 1
ATOM 607 C C . PRO A 1 83 ? -0.883 0.090 19.481 1.00 46.84 83 PRO A C 1
ATOM 609 O O . PRO A 1 83 ? -1.534 -0.806 20.015 1.00 46.84 83 PRO A O 1
ATOM 612 N N . ALA A 1 84 ? 0.212 0.636 20.017 1.00 49.09 84 ALA A N 1
ATOM 613 C CA . ALA A 1 84 ? 0.726 0.382 21.363 1.00 49.09 84 ALA A CA 1
ATOM 614 C C . ALA A 1 84 ? -0.239 0.815 22.478 1.00 49.09 84 ALA A C 1
ATOM 616 O O . ALA A 1 84 ? -0.967 1.820 22.290 1.00 49.09 84 ALA A O 1
#

Radius of gyration: 21.07 Å; Cα contacts (8 Å, |Δi|>4): 34; chains: 1; bounding box: 41×23×58 Å

pLDDT: mean 82.67, std 15.13, range [40.69, 96.44]

Solvent-accessible surface area (backbone atoms only — not comparable to full-atom values): 5187 Å² total; per-residue (Å²): 113,47,77,50,71,41,86,88,80,70,47,72,46,78,42,74,62,53,73,67,55,48,52,52,50,52,52,50,50,54,53,49,56,54,49,50,54,51,52,54,48,51,54,50,49,51,52,52,51,53,49,53,45,45,75,72,66,47,50,71,71,56,48,30,72,74,73,48,70,79,78,64,92,80,64,69,74,77,72,72,78,75,87,124